Protein AF-A0A535XKX4-F1 (afdb_monomer)

Secondary structure (DSSP, 8-state):
-----B--------GGG--S---STT--PPP-PPPP-------------------PPPPEE-SSSTTHHHHHHHHHHHTT------B-HHHHHHHTPPPP-TT-EEEEE-TTS-EEEEEE--------GGG--HHHHHHT-SS-SSHHHHHHHHHHHHHHHHHHHHTT-

Radius of gyration: 20.63 Å; Cα contacts (8 Å, |Δi|>4): 231; chains: 1; bounding box: 54×45×57 Å

Structure (mmCIF, N/CA/C/O backbone):
data_AF-A0A535XKX4-F1
#
_entry.id   AF-A0A535XKX4-F1
#
loop_
_atom_site.group_PDB
_atom_site.id
_atom_site.type_symbol
_atom_site.label_atom_id
_atom_site.label_alt_id
_atom_site.label_comp_id
_atom_site.label_asym_id
_atom_site.label_entity_id
_atom_site.label_seq_id
_atom_site.pdbx_PDB_ins_code
_atom_site.Cartn_x
_atom_site.Cartn_y
_atom_site.Cartn_z
_atom_site.occupancy
_atom_site.B_iso_or_equiv
_atom_site.auth_seq_id
_atom_site.auth_comp_id
_atom_site.auth_asym_id
_atom_site.auth_atom_id
_atom_site.pdbx_PDB_model_num
ATOM 1 N N . MET A 1 1 ? 23.369 6.487 -2.175 1.00 38.66 1 MET A N 1
ATOM 2 C CA . MET A 1 1 ? 23.012 6.340 -0.748 1.00 38.66 1 MET A CA 1
ATOM 3 C C . MET A 1 1 ? 21.661 5.648 -0.694 1.00 38.66 1 MET A C 1
ATOM 5 O O . MET A 1 1 ? 20.653 6.290 -0.936 1.00 38.66 1 MET A O 1
ATOM 9 N N . THR A 1 2 ? 21.644 4.331 -0.507 1.00 46.56 2 THR A N 1
ATOM 10 C CA . THR A 1 2 ? 20.415 3.527 -0.438 1.00 46.56 2 THR A CA 1
ATOM 11 C C . THR A 1 2 ? 19.863 3.603 0.981 1.00 46.56 2 THR A C 1
ATOM 13 O O . THR A 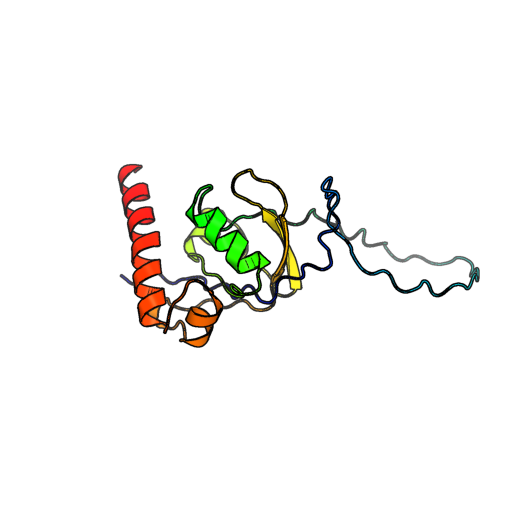1 2 ? 20.344 2.891 1.864 1.00 46.56 2 THR A O 1
ATOM 16 N N . SER A 1 3 ? 18.915 4.506 1.229 1.00 45.53 3 SER A N 1
ATOM 17 C CA . SER A 1 3 ? 18.159 4.494 2.485 1.00 45.53 3 SER A CA 1
ATOM 18 C C . SER A 1 3 ? 17.397 3.164 2.606 1.00 45.53 3 SER A C 1
ATOM 20 O O . SER A 1 3 ? 16.860 2.693 1.600 1.00 45.53 3 SER A O 1
ATOM 22 N N . PRO A 1 4 ? 17.372 2.520 3.786 1.00 45.25 4 PRO A N 1
ATOM 23 C CA . PRO A 1 4 ? 16.557 1.325 3.996 1.00 45.25 4 PRO A CA 1
ATOM 24 C C . PRO A 1 4 ? 15.061 1.668 3.896 1.00 45.25 4 PRO A C 1
ATOM 26 O O . PRO A 1 4 ? 14.659 2.785 4.225 1.00 45.25 4 PRO A O 1
ATOM 29 N N . LEU A 1 5 ? 14.248 0.706 3.449 1.00 48.94 5 LEU A N 1
ATOM 30 C CA . LEU A 1 5 ? 12.787 0.812 3.427 1.00 48.94 5 LEU A CA 1
ATOM 31 C C . LEU A 1 5 ? 12.165 -0.013 4.552 1.00 48.94 5 LEU A C 1
ATOM 33 O O . LEU A 1 5 ? 12.762 -0.978 5.028 1.00 48.94 5 LEU A O 1
ATOM 37 N N . ALA A 1 6 ? 10.932 0.329 4.918 1.00 46.91 6 ALA A N 1
ATOM 38 C CA . ALA A 1 6 ? 10.040 -0.567 5.639 1.00 46.91 6 ALA A CA 1
ATOM 39 C C . ALA A 1 6 ? 9.014 -1.113 4.638 1.00 46.91 6 ALA A C 1
ATOM 41 O O . ALA A 1 6 ? 7.982 -0.505 4.364 1.00 46.91 6 ALA A O 1
ATOM 42 N N . THR A 1 7 ? 9.293 -2.270 4.052 1.00 47.31 7 THR A N 1
ATOM 43 C CA . THR A 1 7 ? 8.327 -2.919 3.162 1.00 47.31 7 THR A CA 1
ATOM 44 C C . THR A 1 7 ? 7.235 -3.614 3.979 1.00 47.31 7 THR A C 1
ATOM 46 O O . THR A 1 7 ? 7.375 -4.763 4.389 1.00 47.31 7 THR A O 1
ATOM 49 N N . VAL A 1 8 ? 6.116 -2.936 4.213 1.00 50.12 8 VAL A N 1
ATOM 50 C CA . VAL A 1 8 ? 4.998 -3.498 4.984 1.00 50.12 8 VAL A CA 1
ATOM 51 C C . VAL A 1 8 ? 4.110 -4.377 4.097 1.00 50.12 8 VAL A C 1
ATOM 53 O O . VAL A 1 8 ? 3.266 -3.889 3.354 1.00 50.12 8 VAL A O 1
ATOM 56 N N . ALA A 1 9 ? 4.227 -5.699 4.200 1.00 48.75 9 ALA A N 1
ATOM 57 C CA . ALA A 1 9 ? 3.298 -6.610 3.534 1.00 48.75 9 ALA A CA 1
ATOM 58 C C . ALA A 1 9 ? 1.903 -6.593 4.184 1.00 48.75 9 ALA A C 1
ATOM 60 O O . ALA A 1 9 ? 1.554 -7.431 5.007 1.00 48.75 9 ALA A O 1
ATOM 61 N N . ILE A 1 10 ? 1.056 -5.654 3.779 1.00 48.69 10 ILE A N 1
ATOM 62 C CA . ILE A 1 10 ? -0.342 -5.627 4.213 1.00 48.69 10 ILE A CA 1
ATOM 63 C C . ILE A 1 10 ? -1.104 -6.773 3.554 1.00 48.69 10 ILE A C 1
ATOM 65 O O . ILE A 1 10 ? -1.681 -6.600 2.488 1.00 48.69 10 ILE A O 1
ATOM 69 N N . GLY A 1 11 ? -1.099 -7.947 4.178 1.00 38.06 11 GLY A N 1
ATOM 70 C CA . GLY A 1 11 ? -1.885 -9.068 3.683 1.00 38.06 11 GLY A CA 1
ATOM 71 C C . GLY A 1 11 ? -3.400 -8.829 3.747 1.00 38.06 11 GLY A C 1
ATOM 72 O O . GLY A 1 11 ? -3.888 -7.966 4.461 1.00 38.06 11 GLY A O 1
ATOM 73 N N . SER A 1 12 ? -4.114 -9.616 2.939 1.00 41.00 12 SER A N 1
ATOM 74 C CA . SER A 1 12 ? -5.571 -9.812 2.852 1.00 41.00 12 SER A CA 1
ATOM 75 C C . SER A 1 12 ? -6.474 -8.801 3.578 1.00 41.00 12 SER A C 1
ATOM 77 O O . SER A 1 12 ? -6.688 -8.864 4.788 1.00 41.00 12 SER A O 1
ATOM 79 N N . MET A 1 13 ? -7.144 -7.956 2.797 1.00 46.53 13 MET A N 1
ATOM 80 C CA . MET A 1 13 ? -8.201 -7.070 3.283 1.00 46.53 13 MET A CA 1
ATOM 81 C C . MET A 1 13 ? -9.469 -7.868 3.592 1.00 46.53 13 MET A C 1
ATOM 83 O O . MET A 1 13 ? -10.088 -8.451 2.700 1.00 46.53 13 MET A O 1
ATOM 87 N N . ASP A 1 14 ? -9.872 -7.890 4.862 1.00 44.53 14 ASP A N 1
ATOM 88 C CA . ASP A 1 14 ? -11.162 -8.440 5.263 1.00 44.53 14 ASP A CA 1
ATOM 89 C C . ASP A 1 14 ? -12.287 -7.418 5.021 1.00 44.53 14 ASP A C 1
ATOM 91 O O . ASP A 1 14 ? -12.563 -6.538 5.838 1.00 44.53 14 ASP A O 1
ATOM 95 N N . LEU A 1 15 ? -12.999 -7.570 3.902 1.00 48.28 15 LEU A N 1
ATOM 96 C CA . LEU A 1 15 ? -14.180 -6.761 3.577 1.00 48.28 15 LEU A CA 1
ATOM 97 C C . LEU A 1 15 ? -15.430 -7.156 4.396 1.00 48.28 15 LEU A C 1
ATOM 99 O O . LEU A 1 15 ? -16.454 -6.471 4.323 1.00 48.28 15 LEU A O 1
ATOM 103 N N . SER A 1 16 ? -15.383 -8.234 5.194 1.00 37.19 16 SER A N 1
ATOM 104 C CA . SER A 1 16 ? -16.540 -8.783 5.934 1.00 37.19 16 SER A CA 1
ATOM 105 C C . SER A 1 16 ? -17.091 -7.837 7.003 1.00 37.19 16 SER A C 1
ATOM 107 O O . SER A 1 16 ? -18.253 -7.956 7.403 1.00 37.19 16 SER A O 1
ATOM 109 N N . HIS A 1 17 ? -16.273 -6.885 7.454 1.00 37.44 17 HIS A N 1
ATOM 110 C CA . HIS A 1 17 ? -16.624 -5.895 8.470 1.00 37.44 17 HIS A CA 1
ATOM 111 C C . HIS A 1 17 ? -17.015 -4.527 7.889 1.00 37.44 17 HIS A C 1
ATOM 113 O O . HIS A 1 17 ? -17.264 -3.594 8.654 1.00 37.44 17 HIS A O 1
ATOM 119 N N . ALA A 1 18 ? -17.187 -4.408 6.563 1.00 36.00 18 ALA A N 1
ATOM 120 C CA . ALA A 1 18 ? -17.791 -3.247 5.901 1.00 36.00 18 ALA A CA 1
ATOM 121 C C . ALA A 1 18 ? -19.309 -3.137 6.192 1.00 36.00 18 ALA A C 1
ATOM 123 O O . ALA A 1 18 ? -20.150 -3.021 5.303 1.00 36.00 18 ALA A O 1
ATOM 124 N N . ARG A 1 19 ? -19.698 -3.184 7.469 1.00 34.91 19 ARG A N 1
ATOM 125 C CA . ARG A 1 19 ? -21.016 -2.773 7.954 1.00 34.91 19 ARG A CA 1
ATOM 126 C C . ARG A 1 19 ? -20.940 -1.313 8.373 1.00 34.91 19 ARG A C 1
ATOM 128 O O . ARG A 1 19 ? -21.057 -1.002 9.548 1.00 34.91 19 ARG A O 1
ATOM 135 N N . TRP A 1 20 ? -20.792 -0.416 7.406 1.00 38.97 20 TRP A N 1
ATOM 136 C CA . TRP A 1 20 ? -20.911 1.017 7.667 1.00 38.97 20 TRP A CA 1
ATOM 137 C C . TRP A 1 20 ? -21.870 1.627 6.649 1.00 38.97 20 TRP A C 1
ATOM 139 O O . TRP A 1 20 ? -21.532 1.907 5.507 1.00 38.97 20 TRP A O 1
ATOM 149 N N . ASN A 1 21 ? -23.131 1.684 7.087 1.00 33.38 21 ASN A N 1
ATOM 150 C CA . ASN A 1 21 ? -24.260 2.448 6.558 1.00 33.38 21 ASN A CA 1
ATOM 151 C C . ASN A 1 21 ? -24.227 2.770 5.048 1.00 33.38 21 ASN A C 1
ATOM 153 O O . ASN A 1 21 ? -24.107 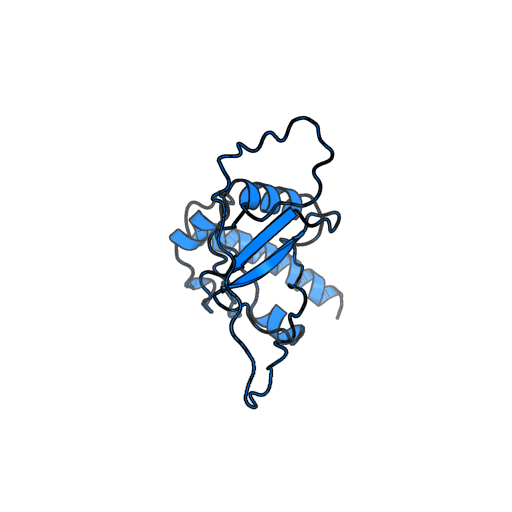3.923 4.637 1.00 33.38 21 ASN A O 1
ATOM 157 N N . CYS A 1 22 ? -24.381 1.746 4.206 1.00 32.31 22 CYS A N 1
ATOM 158 C CA . CYS A 1 22 ? -24.621 1.957 2.784 1.00 32.31 22 CYS A CA 1
ATOM 159 C C . CYS A 1 22 ? -26.072 2.434 2.594 1.00 32.31 22 CYS A C 1
ATOM 161 O O . CYS A 1 22 ? -27.006 1.637 2.611 1.00 32.31 22 CYS A O 1
ATOM 163 N N . SER A 1 23 ? -26.277 3.734 2.388 1.00 35.28 23 SER A N 1
ATOM 164 C CA . SER A 1 23 ? -27.577 4.330 2.036 1.00 35.28 23 SER A CA 1
ATOM 165 C C . SER A 1 23 ? -27.954 4.139 0.553 1.00 35.28 23 SER A C 1
ATOM 167 O O . SER A 1 23 ? -28.864 4.796 0.048 1.00 35.28 23 SER A O 1
ATOM 169 N N . ARG A 1 24 ? -27.281 3.228 -0.169 1.00 32.25 24 ARG A N 1
ATOM 170 C CA . ARG A 1 24 ? -27.568 2.916 -1.579 1.00 32.25 24 ARG A CA 1
ATOM 171 C C . ARG A 1 24 ? -28.423 1.642 -1.719 1.00 32.25 24 ARG A C 1
ATOM 173 O O . ARG A 1 24 ? -28.056 0.603 -1.174 1.00 32.25 24 ARG A O 1
ATOM 180 N N . PRO A 1 25 ? -29.518 1.673 -2.508 1.00 30.61 25 PRO A N 1
ATOM 181 C CA . PRO A 1 25 ? -30.537 0.614 -2.559 1.00 30.61 25 PRO A CA 1
ATOM 182 C C . PRO A 1 25 ? -30.112 -0.705 -3.239 1.00 30.61 25 PRO A C 1
ATOM 184 O O . PRO A 1 25 ? -30.938 -1.601 -3.390 1.00 30.61 25 PRO A O 1
ATOM 187 N N . THR A 1 26 ? -28.853 -0.862 -3.657 1.00 32.53 26 THR A N 1
ATOM 188 C CA . THR A 1 26 ? -28.391 -2.027 -4.438 1.00 32.53 26 THR A CA 1
ATOM 189 C C . THR A 1 26 ? -27.510 -3.008 -3.664 1.00 32.53 26 THR A C 1
ATOM 191 O O . THR A 1 26 ? -27.122 -4.034 -4.219 1.00 32.53 26 THR A O 1
ATOM 194 N N . CYS A 1 27 ? -27.202 -2.751 -2.390 1.00 32.81 27 CYS A N 1
ATOM 195 C CA . CYS A 1 27 ? -26.348 -3.644 -1.607 1.00 32.81 27 CYS A CA 1
ATOM 196 C C . CYS A 1 27 ? -27.162 -4.833 -1.062 1.00 32.81 27 CYS A C 1
ATOM 198 O O . CYS A 1 27 ? -27.769 -4.764 0.006 1.00 32.81 27 CYS A O 1
ATOM 200 N N . ARG A 1 28 ? -27.229 -5.932 -1.823 1.00 27.41 28 ARG A N 1
ATOM 201 C CA . ARG A 1 28 ? -27.885 -7.180 -1.403 1.00 27.41 28 ARG A CA 1
ATOM 202 C C . ARG A 1 28 ? -26.836 -8.128 -0.816 1.00 27.41 28 ARG A C 1
ATOM 204 O O . ARG A 1 28 ? -26.157 -8.829 -1.556 1.00 27.41 28 ARG A O 1
ATOM 211 N N . VAL A 1 29 ? -26.718 -8.170 0.511 1.00 34.31 29 VAL A N 1
ATOM 212 C CA . VAL A 1 29 ? -25.933 -9.204 1.210 1.00 34.31 29 VAL A CA 1
ATOM 213 C C . VAL A 1 29 ? -26.859 -10.373 1.541 1.00 34.31 29 VAL A C 1
ATOM 215 O O . VAL A 1 29 ? -27.888 -10.202 2.195 1.00 34.31 29 VAL A O 1
ATOM 218 N N . ALA A 1 30 ? -26.513 -11.564 1.053 1.00 28.31 30 ALA A N 1
ATOM 219 C CA . ALA A 1 30 ? -27.241 -12.795 1.327 1.00 28.31 30 ALA A CA 1
ATOM 220 C C . ALA A 1 30 ? -27.105 -13.179 2.812 1.00 28.31 30 ALA A C 1
ATOM 222 O O . ALA A 1 30 ? -26.007 -13.431 3.300 1.00 28.31 30 ALA A O 1
ATOM 223 N N . ALA A 1 31 ? -28.229 -13.240 3.527 1.00 28.36 31 ALA A N 1
ATOM 224 C CA . ALA A 1 31 ? -28.303 -13.728 4.901 1.00 28.36 31 ALA A CA 1
ATOM 225 C C . ALA A 1 31 ? -28.698 -15.213 4.926 1.00 28.36 31 ALA A C 1
ATOM 227 O O . ALA A 1 31 ? -29.662 -15.607 4.268 1.00 28.36 31 ALA A O 1
ATOM 228 N N . ARG A 1 32 ? -27.996 -16.032 5.719 1.00 27.75 32 ARG A N 1
ATOM 229 C CA . ARG A 1 32 ? -28.403 -17.393 6.131 1.00 27.75 32 ARG A CA 1
ATOM 230 C C . ARG A 1 32 ? -27.938 -17.652 7.582 1.00 27.75 32 ARG A C 1
ATOM 232 O O . ARG A 1 32 ? -27.078 -16.919 8.059 1.00 27.75 32 ARG A O 1
ATOM 239 N N . PRO A 1 33 ? -28.578 -18.578 8.323 1.00 26.70 33 PRO A N 1
ATOM 240 C CA . PRO A 1 33 ? -29.566 -18.275 9.352 1.00 26.70 33 PRO A CA 1
ATOM 241 C C . PRO A 1 33 ? -28.994 -18.332 10.777 1.00 26.70 33 PRO A C 1
ATOM 243 O O . PRO A 1 33 ? -27.971 -18.957 11.043 1.00 26.70 33 PRO A O 1
ATOM 246 N N . ALA A 1 34 ? -29.715 -17.696 11.700 1.00 28.86 34 ALA A N 1
ATOM 247 C CA . ALA A 1 34 ? -29.455 -17.724 13.132 1.00 28.86 34 ALA A CA 1
ATOM 248 C C . ALA A 1 34 ? -29.583 -19.143 13.712 1.00 28.86 34 ALA A C 1
ATOM 250 O O . ALA A 1 34 ? -30.562 -19.841 13.440 1.00 28.86 34 ALA A O 1
ATOM 251 N N . ILE A 1 35 ? -28.633 -19.531 14.564 1.00 30.41 35 ILE A N 1
ATOM 252 C CA . ILE A 1 35 ? -28.792 -20.660 15.485 1.00 30.41 35 ILE A CA 1
ATOM 253 C C . ILE A 1 35 ? -29.191 -20.087 16.844 1.00 30.41 35 ILE A C 1
ATOM 255 O O . ILE A 1 35 ? -28.540 -19.191 17.382 1.00 30.41 35 ILE A O 1
ATOM 259 N N . ALA A 1 36 ? -30.309 -20.590 17.354 1.00 27.09 36 ALA A N 1
ATOM 260 C CA . ALA A 1 36 ? -30.932 -20.204 18.604 1.00 27.09 36 ALA A CA 1
ATOM 261 C C . ALA A 1 36 ? -30.395 -21.018 19.796 1.00 27.09 36 ALA A C 1
ATOM 263 O O . ALA A 1 36 ? -30.249 -22.231 19.690 1.00 27.09 36 ALA A O 1
ATOM 264 N N . GLY A 1 37 ? -30.246 -20.336 20.939 1.00 26.53 37 GLY A N 1
ATOM 265 C CA . GLY A 1 37 ? -30.433 -20.873 22.295 1.00 26.53 37 GLY A CA 1
ATOM 266 C C . GLY A 1 37 ? -29.246 -21.588 22.955 1.00 26.53 37 GLY A C 1
ATOM 267 O O . GLY A 1 37 ? -28.791 -22.612 22.473 1.00 26.53 37 GLY A O 1
ATOM 268 N N . MET A 1 38 ? -28.827 -21.137 24.146 1.00 29.14 38 MET A N 1
ATOM 269 C CA . MET A 1 38 ? -29.349 -21.674 25.415 1.00 29.14 38 MET A CA 1
ATOM 270 C C . MET A 1 38 ? -28.836 -20.863 26.620 1.00 29.14 38 MET A C 1
ATOM 272 O O . MET A 1 38 ? -27.676 -20.471 26.700 1.00 29.14 38 MET A O 1
ATOM 276 N N . LEU A 1 39 ? -29.755 -20.609 27.547 1.00 33.38 39 LEU A N 1
ATOM 277 C CA . LEU A 1 39 ? -29.601 -19.914 28.821 1.00 33.38 39 LEU A CA 1
ATOM 278 C C . LEU A 1 39 ? -29.024 -20.874 29.876 1.00 33.38 39 LEU A C 1
ATOM 280 O O . LEU A 1 39 ? -29.611 -21.933 30.084 1.00 33.38 39 LEU A O 1
ATOM 284 N N . THR A 1 40 ? -27.969 -20.512 30.615 1.00 29.50 40 THR A N 1
ATOM 285 C CA . THR A 1 40 ? -27.729 -21.068 31.966 1.00 29.50 40 THR A CA 1
ATOM 286 C C . THR A 1 40 ? -26.936 -20.087 32.840 1.00 29.50 40 THR A C 1
ATOM 288 O O . THR A 1 40 ? -25.847 -19.650 32.478 1.00 29.50 40 THR A O 1
ATOM 291 N N . LEU A 1 41 ? -27.515 -19.745 33.998 1.00 36.44 41 LEU A N 1
ATOM 292 C CA . LEU A 1 41 ? -26.890 -19.023 35.112 1.00 36.44 41 LEU A CA 1
ATOM 293 C C . LEU A 1 41 ? -25.808 -19.883 35.779 1.00 36.44 41 LEU A C 1
ATOM 295 O O . LEU A 1 41 ? -26.105 -21.018 36.146 1.00 36.44 41 LEU A O 1
ATOM 299 N N . ILE A 1 42 ? -24.640 -19.307 36.090 1.00 41.72 42 ILE A N 1
ATOM 300 C CA . ILE A 1 42 ? -23.782 -19.780 37.190 1.00 41.72 42 ILE A CA 1
ATOM 301 C C . ILE A 1 42 ? -23.247 -18.586 38.000 1.00 41.72 42 ILE A C 1
ATOM 303 O O . ILE A 1 42 ? -22.835 -17.555 37.473 1.00 41.72 42 ILE A O 1
ATOM 307 N N . THR A 1 43 ? -23.334 -18.764 39.313 1.00 31.61 43 THR A N 1
ATOM 308 C CA . THR A 1 43 ? -23.128 -17.859 40.447 1.00 31.61 43 THR A CA 1
ATOM 309 C C . THR A 1 43 ? -21.668 -17.414 40.663 1.00 31.61 43 THR A C 1
ATOM 311 O O . THR A 1 43 ? -20.728 -18.146 40.373 1.00 31.61 43 THR A O 1
ATOM 314 N N . ARG A 1 44 ? -21.506 -16.213 41.250 1.00 41.75 44 ARG A N 1
ATOM 315 C CA . ARG A 1 44 ? -20.280 -15.583 41.802 1.00 41.75 44 ARG A CA 1
ATOM 316 C C . ARG A 1 44 ? -19.268 -16.554 42.441 1.00 41.75 44 ARG A C 1
ATOM 318 O O . ARG A 1 44 ? -19.653 -17.324 43.314 1.00 41.75 44 ARG A O 1
ATOM 325 N N . ALA A 1 45 ? -17.968 -16.308 42.233 1.00 34.84 45 ALA A N 1
ATOM 326 C CA . ALA A 1 45 ? -17.096 -15.619 43.205 1.00 34.84 45 ALA A CA 1
ATOM 327 C C . ALA A 1 45 ? -15.604 -15.633 42.797 1.00 34.84 45 ALA A C 1
ATOM 329 O O . ALA A 1 45 ? -15.136 -16.579 42.178 1.00 34.84 45 ALA A O 1
ATOM 330 N N . ARG A 1 46 ? -14.874 -14.650 43.355 1.00 40.66 46 ARG A N 1
ATOM 331 C CA . ARG A 1 46 ? -13.415 -14.560 43.606 1.00 40.66 46 ARG A CA 1
ATOM 332 C C . ARG A 1 46 ? -12.594 -13.733 42.605 1.00 40.66 46 ARG A C 1
ATOM 334 O O . ARG A 1 46 ? -12.376 -14.122 41.471 1.00 40.66 46 ARG A O 1
ATOM 341 N N . HIS A 1 47 ? -12.141 -12.589 43.127 1.00 46.38 47 HIS A N 1
ATOM 342 C CA . HIS A 1 47 ? -10.953 -11.803 42.784 1.00 46.38 47 HIS A CA 1
ATOM 343 C C . HIS A 1 47 ? -10.161 -12.267 41.553 1.00 46.38 47 HIS A C 1
ATOM 345 O O . HIS A 1 47 ? -9.268 -13.102 41.655 1.00 46.38 47 HIS A O 1
ATOM 351 N N . GLY A 1 48 ? -10.431 -11.631 40.421 1.00 35.78 48 GLY A N 1
ATOM 352 C CA . GLY A 1 48 ? -9.477 -11.479 39.333 1.00 35.78 48 GLY A CA 1
ATOM 353 C C . GLY A 1 48 ? -9.496 -10.009 38.959 1.00 35.78 48 GLY A C 1
ATOM 354 O O . GLY A 1 48 ? -10.579 -9.451 38.790 1.00 35.78 48 GLY A O 1
ATOM 355 N N . LEU A 1 49 ? -8.334 -9.358 38.904 1.00 36.47 49 LEU A N 1
ATOM 356 C CA . LEU A 1 49 ? -8.240 -8.050 38.271 1.00 36.47 49 LEU A CA 1
ATOM 357 C C . LEU A 1 49 ? -8.829 -8.193 36.866 1.00 36.47 49 LEU A C 1
ATOM 359 O O . LEU A 1 49 ? -8.257 -8.881 36.022 1.00 36.47 49 LEU A O 1
ATOM 363 N N . THR A 1 50 ? -9.976 -7.568 36.618 1.00 42.28 50 THR A N 1
ATOM 364 C CA . THR A 1 50 ? -10.442 -7.356 35.257 1.00 42.28 50 THR A CA 1
ATOM 365 C C . THR A 1 50 ? -9.429 -6.413 34.637 1.00 42.28 50 THR A C 1
ATOM 367 O O . THR A 1 50 ? -9.463 -5.207 34.893 1.00 42.28 50 THR A O 1
ATOM 370 N N . MET A 1 51 ? -8.495 -6.962 33.860 1.00 40.12 51 MET A N 1
ATOM 371 C CA . MET A 1 51 ? -7.800 -6.170 32.864 1.00 40.12 51 MET A CA 1
ATOM 372 C C . MET A 1 51 ? -8.897 -5.580 31.986 1.00 40.12 51 MET A C 1
ATOM 374 O O . MET A 1 51 ? -9.458 -6.265 31.133 1.00 40.12 51 MET A O 1
ATOM 378 N N . HIS A 1 52 ? -9.256 -4.323 32.240 1.00 43.97 52 HIS A N 1
ATOM 379 C CA . HIS A 1 52 ? -9.898 -3.504 31.233 1.00 43.97 52 HIS A CA 1
ATOM 380 C C . HIS A 1 52 ? -8.830 -3.353 30.159 1.00 43.97 52 HIS A C 1
ATOM 382 O O . HIS A 1 52 ? -7.983 -2.467 30.239 1.00 43.97 52 HIS A O 1
ATOM 388 N N . GLY A 1 53 ? -8.785 -4.314 29.232 1.00 41.22 53 GLY A N 1
ATOM 389 C CA . GLY A 1 53 ? -8.075 -4.136 27.983 1.00 41.22 53 GLY A CA 1
ATOM 390 C C . GLY A 1 53 ? -8.622 -2.844 27.411 1.00 41.22 53 GLY A C 1
ATOM 391 O O . GLY A 1 53 ? -9.808 -2.765 27.096 1.00 41.22 53 GLY A O 1
ATOM 392 N N . VAL A 1 54 ? -7.796 -1.803 27.416 1.00 48.81 54 VAL A N 1
ATOM 393 C CA . VAL A 1 54 ? -8.128 -0.543 26.774 1.00 48.81 54 VAL A CA 1
ATOM 394 C C . VAL A 1 54 ? -8.288 -0.907 25.305 1.00 48.81 54 VAL A C 1
ATOM 396 O O . VAL A 1 54 ? -7.305 -1.178 24.624 1.00 48.81 54 VAL A O 1
ATOM 399 N N . MET A 1 55 ? -9.532 -1.037 24.849 1.00 44.78 55 MET A N 1
ATOM 400 C CA . MET A 1 55 ? -9.835 -1.126 23.430 1.00 44.78 55 MET A CA 1
ATOM 401 C C . MET A 1 55 ? -9.524 0.260 22.867 1.00 44.78 55 MET A C 1
ATOM 403 O O . MET A 1 55 ? -10.370 1.148 22.924 1.00 44.78 55 MET A O 1
ATOM 407 N N . SER A 1 56 ? -8.277 0.484 22.447 1.00 63.53 56 SER A N 1
ATOM 408 C CA . SER A 1 56 ? -7.921 1.672 21.677 1.00 63.53 56 SER A CA 1
ATOM 409 C C . SER A 1 56 ? -8.682 1.631 20.356 1.00 63.53 56 SER A C 1
ATOM 411 O O . SER A 1 56 ? -8.851 0.553 19.776 1.00 63.53 56 SER A O 1
ATOM 413 N N . GLU A 1 57 ? -9.174 2.783 19.902 1.00 73.62 57 GLU A N 1
ATOM 414 C CA . GLU A 1 57 ? -9.765 2.874 18.568 1.00 73.62 57 GLU A CA 1
ATOM 415 C C . GLU A 1 57 ? -8.726 2.441 17.519 1.00 73.62 57 GLU A C 1
ATOM 417 O O . GLU A 1 57 ? -7.537 2.707 17.707 1.00 73.62 57 GLU A O 1
ATOM 422 N N . PRO A 1 58 ? -9.143 1.719 16.464 1.00 83.06 58 PRO A N 1
ATOM 423 C CA . PRO A 1 58 ? -8.236 1.314 15.398 1.00 83.06 58 PRO A CA 1
ATOM 424 C C . PRO A 1 58 ? -7.697 2.547 14.669 1.00 83.06 58 PRO A C 1
ATOM 426 O O . PRO A 1 58 ? -8.445 3.497 14.411 1.00 83.06 58 PRO A O 1
ATOM 429 N N . ASP A 1 59 ? -6.417 2.507 14.305 1.00 89.75 59 ASP A N 1
ATOM 430 C CA . ASP A 1 59 ? -5.777 3.605 13.590 1.00 89.75 59 ASP A CA 1
ATOM 431 C C . ASP A 1 59 ? -6.420 3.786 12.208 1.00 89.75 59 ASP A C 1
ATOM 433 O O . ASP A 1 59 ? -6.932 2.840 11.602 1.00 89.75 59 ASP A O 1
ATOM 437 N N . ARG A 1 60 ? -6.426 5.023 11.704 1.00 93.12 60 ARG A N 1
ATOM 438 C CA . ARG A 1 60 ? -6.988 5.371 10.391 1.00 93.12 60 ARG A CA 1
ATOM 439 C C . ARG A 1 60 ? -5.866 5.800 9.461 1.00 93.12 60 ARG A C 1
ATOM 441 O O . ARG A 1 60 ? -5.088 6.678 9.818 1.00 93.12 60 ARG A O 1
ATOM 448 N N . TRP A 1 61 ? -5.815 5.233 8.262 1.00 92.50 61 TRP A N 1
ATOM 449 C CA . TRP A 1 61 ? -4.808 5.588 7.262 1.00 92.50 61 TRP A CA 1
ATOM 450 C C . TRP A 1 61 ? -5.347 5.425 5.837 1.00 92.50 61 TRP A C 1
ATOM 452 O O . TRP A 1 61 ? -6.355 4.758 5.601 1.00 92.50 61 TRP A O 1
ATOM 462 N N . GLY A 1 62 ? -4.698 6.079 4.876 1.00 93.94 62 GLY A N 1
ATOM 463 C CA . GLY A 1 62 ? -5.037 6.005 3.455 1.00 93.94 62 GLY A CA 1
ATOM 464 C C . GLY A 1 62 ? -3.789 5.784 2.608 1.00 93.94 62 GLY A C 1
ATOM 465 O O . GLY A 1 62 ? -2.687 6.131 3.025 1.00 93.94 62 GLY A O 1
ATOM 466 N N . PHE A 1 63 ? -3.955 5.215 1.414 1.00 93.69 63 PHE A N 1
ATOM 467 C CA . PHE A 1 63 ? -2.850 5.083 0.462 1.00 93.69 63 PHE A CA 1
ATOM 468 C C . PHE A 1 63 ? -2.441 6.445 -0.091 1.00 93.69 63 PHE A C 1
ATOM 470 O O . PHE A 1 63 ? -3.315 7.193 -0.525 1.00 93.69 63 PHE A O 1
ATOM 477 N N . ALA A 1 64 ? -1.137 6.728 -0.147 1.00 91.75 64 ALA A N 1
ATOM 478 C CA . ALA A 1 64 ? -0.591 7.987 -0.667 1.00 91.75 64 ALA A CA 1
ATOM 479 C C . ALA A 1 64 ? -1.284 9.242 -0.081 1.00 91.75 64 ALA A C 1
ATOM 481 O O . ALA A 1 64 ? -2.031 9.170 0.894 1.00 91.75 64 ALA A O 1
ATOM 482 N N . GLU A 1 65 ? -1.061 10.410 -0.677 1.00 91.69 65 GLU A N 1
ATOM 483 C CA . GLU A 1 65 ? -1.822 11.625 -0.360 1.00 91.69 65 GLU A CA 1
ATOM 484 C C . GLU A 1 65 ? -3.236 11.601 -0.975 1.00 91.69 65 GLU A C 1
ATOM 486 O O . GLU A 1 65 ? -3.449 10.929 -1.993 1.00 91.69 65 GLU A O 1
ATOM 491 N N . PRO A 1 66 ? -4.221 12.330 -0.407 1.00 96.12 66 PRO A N 1
ATOM 492 C CA . PRO A 1 66 ? -5.557 12.433 -0.989 1.00 96.12 66 PRO A CA 1
ATOM 493 C C . PRO A 1 66 ? -5.512 12.890 -2.454 1.00 96.12 66 PRO A C 1
ATOM 495 O O . PRO A 1 66 ? -4.907 13.911 -2.780 1.00 96.12 66 PRO A O 1
ATOM 498 N N . GLY A 1 67 ? -6.189 12.161 -3.345 1.00 96.31 67 GLY A N 1
ATOM 499 C CA . GLY A 1 67 ? -6.224 12.484 -4.769 1.00 96.31 67 GLY A CA 1
ATOM 500 C C . GLY A 1 67 ? -6.359 11.262 -5.683 1.00 96.31 67 GLY A C 1
ATOM 501 O O . GLY A 1 67 ? -6.638 10.156 -5.217 1.00 96.31 67 GLY A O 1
ATOM 502 N N . PRO A 1 68 ? -6.136 11.438 -7.001 1.00 96.62 68 PRO A N 1
ATOM 503 C CA . PRO A 1 68 ? -6.348 10.380 -7.990 1.00 96.62 68 PRO A CA 1
ATOM 504 C C . PRO A 1 68 ? -5.539 9.104 -7.733 1.00 96.62 68 PRO A C 1
ATOM 506 O O . PRO A 1 68 ? -6.022 8.008 -8.014 1.00 96.62 68 PRO A O 1
ATOM 509 N N . LEU A 1 69 ? -4.320 9.235 -7.191 1.00 94.56 69 LEU A N 1
ATOM 510 C CA . LEU A 1 69 ? -3.492 8.081 -6.850 1.00 94.56 69 LEU A CA 1
ATOM 511 C C . LEU A 1 69 ? -4.122 7.278 -5.708 1.00 94.56 69 LEU A C 1
ATOM 513 O O . LEU A 1 69 ? -4.365 6.089 -5.887 1.00 94.56 69 LEU A O 1
ATOM 517 N N . ARG A 1 70 ? -4.476 7.921 -4.587 1.00 96.94 70 ARG A N 1
ATOM 518 C CA . ARG A 1 70 ? -5.191 7.260 -3.486 1.00 96.94 70 ARG A CA 1
ATOM 519 C C . ARG A 1 70 ? -6.467 6.585 -3.971 1.00 96.94 70 ARG A C 1
ATOM 521 O O . ARG A 1 70 ? -6.693 5.427 -3.646 1.00 96.94 70 ARG A O 1
ATOM 528 N N . ASP A 1 71 ? -7.272 7.267 -4.782 1.00 97.38 71 ASP A N 1
ATOM 529 C CA . ASP A 1 71 ? -8.526 6.707 -5.296 1.00 97.38 71 ASP A CA 1
ATOM 530 C C . ASP A 1 71 ? -8.287 5.432 -6.122 1.00 97.38 71 ASP A C 1
ATOM 532 O O . ASP A 1 71 ? -9.002 4.440 -5.953 1.00 97.38 71 ASP A O 1
ATOM 536 N N . LYS A 1 72 ? -7.248 5.423 -6.970 1.00 97.12 72 LYS A N 1
ATOM 537 C CA . LYS A 1 72 ? -6.825 4.234 -7.723 1.00 97.12 72 LYS A CA 1
ATOM 538 C C . LYS A 1 72 ? -6.381 3.107 -6.785 1.00 97.12 72 LYS A C 1
ATOM 540 O O . LYS A 1 72 ? -6.850 1.980 -6.935 1.00 97.12 72 LYS A O 1
ATOM 545 N N . LEU A 1 73 ? -5.495 3.394 -5.831 1.00 95.44 73 LEU A N 1
ATOM 546 C CA . LEU A 1 73 ? -4.931 2.392 -4.918 1.00 95.44 73 LEU A CA 1
ATOM 547 C C . LEU A 1 73 ? -6.000 1.791 -4.004 1.00 95.44 73 LEU A C 1
ATOM 549 O O . LEU A 1 73 ? -6.085 0.573 -3.872 1.00 95.44 73 LEU A O 1
ATOM 553 N N . THR A 1 74 ? -6.882 2.628 -3.460 1.00 95.81 74 THR A N 1
ATOM 554 C CA . THR A 1 74 ? -8.042 2.198 -2.678 1.00 95.81 74 THR A CA 1
ATOM 555 C C . THR A 1 74 ? -8.985 1.329 -3.511 1.00 95.81 74 THR A C 1
ATOM 557 O O . THR A 1 74 ? -9.490 0.329 -3.011 1.00 95.81 74 THR A O 1
ATOM 560 N N . ALA A 1 75 ? -9.209 1.637 -4.792 1.00 95.56 75 ALA A N 1
ATOM 561 C CA . ALA A 1 75 ? -10.026 0.782 -5.652 1.00 95.56 75 ALA A CA 1
ATOM 562 C C . ALA A 1 75 ? -9.383 -0.597 -5.901 1.00 95.56 75 ALA A C 1
ATOM 564 O O . ALA A 1 75 ? -10.081 -1.607 -5.833 1.00 95.56 75 ALA A O 1
ATOM 565 N N . LEU A 1 76 ? -8.067 -0.656 -6.145 1.00 94.62 76 LEU A N 1
ATOM 566 C CA . LEU A 1 76 ? -7.326 -1.917 -6.315 1.00 94.62 76 LEU A CA 1
ATOM 567 C C . LEU A 1 76 ? -7.357 -2.775 -5.047 1.00 94.62 76 LEU A C 1
ATOM 569 O O . LEU A 1 76 ? -7.554 -3.989 -5.115 1.00 94.62 76 LEU A O 1
ATOM 573 N N . ALA A 1 77 ? -7.203 -2.124 -3.899 1.00 92.19 77 ALA A N 1
ATOM 574 C CA . ALA A 1 77 ? -7.319 -2.699 -2.569 1.00 92.19 77 ALA A CA 1
ATOM 575 C C . ALA A 1 77 ? -8.710 -3.318 -2.341 1.00 92.19 77 ALA A C 1
ATOM 577 O O . ALA A 1 77 ? -8.838 -4.514 -2.082 1.00 92.19 77 ALA A O 1
ATOM 578 N N . LEU A 1 78 ? -9.777 -2.539 -2.547 1.00 91.56 78 LEU A N 1
ATOM 579 C CA . LEU A 1 78 ? -11.161 -3.010 -2.402 1.00 91.56 78 LEU A CA 1
ATOM 580 C C . LEU A 1 78 ? -11.539 -4.108 -3.411 1.00 91.56 78 LEU A C 1
ATOM 582 O O . LEU A 1 78 ? -12.425 -4.913 -3.135 1.00 91.56 78 LEU A O 1
ATOM 586 N N . ALA A 1 79 ? -10.877 -4.156 -4.569 1.00 90.62 79 ALA A N 1
ATOM 587 C CA . ALA A 1 79 ? -11.026 -5.231 -5.548 1.00 90.62 79 ALA A CA 1
ATOM 588 C C . ALA A 1 79 ? -10.229 -6.502 -5.189 1.00 90.62 79 ALA A C 1
ATOM 590 O O . ALA A 1 79 ? -10.320 -7.494 -5.912 1.00 90.62 79 ALA A O 1
ATOM 591 N N . GLY A 1 80 ? -9.429 -6.480 -4.118 1.00 87.88 80 GLY A N 1
ATOM 592 C CA . GLY A 1 80 ? -8.532 -7.572 -3.731 1.00 87.88 80 GLY A CA 1
ATOM 593 C C . GLY A 1 80 ? -7.349 -7.768 -4.682 1.00 87.88 80 GLY A C 1
ATOM 594 O O . GLY A 1 80 ? -6.695 -8.802 -4.628 1.00 87.88 80 GLY A O 1
ATOM 595 N N . THR A 1 81 ? -7.095 -6.807 -5.576 1.00 92.75 81 THR A N 1
ATOM 596 C CA . THR A 1 81 ? -5.962 -6.841 -6.514 1.00 92.75 81 THR A CA 1
ATOM 597 C C . THR A 1 81 ? -4.674 -6.366 -5.843 1.00 92.75 81 THR A C 1
ATOM 599 O O . THR A 1 81 ? -3.622 -6.930 -6.106 1.00 92.75 81 THR A O 1
ATOM 602 N N . LYS A 1 82 ? -4.759 -5.355 -4.966 1.00 93.62 82 LYS A N 1
ATOM 603 C CA . LYS A 1 82 ? -3.644 -4.892 -4.125 1.00 93.62 82 LYS A CA 1
ATOM 604 C C . LYS A 1 82 ? -3.722 -5.562 -2.754 1.00 93.62 82 LYS A C 1
ATOM 606 O O . LYS A 1 82 ? -4.648 -5.295 -1.990 1.00 93.62 82 LYS A O 1
ATOM 611 N N . THR A 1 83 ? -2.744 -6.406 -2.447 1.00 91.25 83 THR A N 1
ATOM 612 C CA . THR A 1 83 ? -2.616 -7.175 -1.196 1.00 91.25 83 THR A CA 1
ATOM 613 C C . THR A 1 83 ? -1.236 -7.039 -0.551 1.00 91.25 83 THR A C 1
ATOM 615 O O . THR A 1 83 ? -0.865 -7.851 0.293 1.00 91.25 83 THR A O 1
ATOM 618 N N . THR A 1 84 ? -0.451 -6.046 -0.962 1.00 91.69 84 THR A N 1
ATOM 619 C CA . THR A 1 84 ? 0.763 -5.577 -0.284 1.00 91.69 84 THR A CA 1
ATOM 620 C C . THR A 1 84 ? 0.864 -4.050 -0.417 1.00 91.69 84 THR A C 1
ATOM 622 O O . THR A 1 84 ? 0.165 -3.434 -1.225 1.00 91.69 84 THR A O 1
ATOM 625 N N . THR A 1 85 ? 1.709 -3.413 0.399 1.00 92.75 85 THR A N 1
ATOM 626 C CA . THR A 1 85 ? 2.076 -1.994 0.251 1.00 92.75 85 THR A CA 1
ATOM 627 C C . THR A 1 85 ? 3.538 -1.791 0.663 1.00 92.75 85 THR A C 1
ATOM 629 O O . THR A 1 85 ? 4.174 -2.701 1.191 1.00 92.75 85 THR A O 1
ATOM 632 N N . ALA A 1 86 ? 4.092 -0.597 0.475 1.00 90.56 86 ALA A N 1
ATOM 633 C CA . ALA A 1 86 ? 5.378 -0.234 1.063 1.00 90.56 86 ALA A CA 1
ATOM 634 C C . ALA A 1 86 ? 5.368 1.194 1.624 1.00 90.56 86 ALA A C 1
ATOM 636 O O . ALA A 1 86 ? 4.612 2.052 1.172 1.00 90.56 86 ALA A O 1
ATOM 637 N N . SER A 1 87 ? 6.238 1.444 2.604 1.00 88.81 87 SER A N 1
ATOM 638 C CA . SER A 1 87 ? 6.466 2.766 3.195 1.00 88.81 87 SER A CA 1
ATOM 639 C C . SER A 1 87 ? 7.958 2.946 3.507 1.00 88.81 87 SER A C 1
ATOM 641 O O . SER A 1 87 ? 8.730 1.981 3.546 1.00 88.81 87 SER A O 1
ATOM 643 N N . LEU A 1 88 ? 8.420 4.178 3.720 1.00 86.81 88 LEU A N 1
ATOM 644 C CA . LEU A 1 88 ? 9.798 4.380 4.166 1.00 86.81 88 LEU A CA 1
ATOM 645 C C . LEU A 1 88 ? 9.879 4.081 5.664 1.00 86.81 88 LEU A C 1
ATOM 647 O O . LEU A 1 88 ? 9.063 4.559 6.443 1.00 86.81 88 LEU A O 1
ATOM 651 N N . LEU A 1 89 ? 10.909 3.345 6.098 1.00 84.88 89 LEU A N 1
ATOM 652 C CA . LEU A 1 89 ? 11.144 3.133 7.535 1.00 84.88 89 LEU A CA 1
ATOM 653 C C . LEU A 1 89 ? 11.342 4.470 8.261 1.00 84.88 89 LEU A C 1
ATOM 655 O O . LEU A 1 89 ? 10.903 4.640 9.393 1.00 84.88 89 LEU A O 1
ATOM 659 N N . ARG A 1 90 ? 11.976 5.425 7.573 1.00 81.81 90 ARG A N 1
ATOM 660 C CA . ARG A 1 90 ? 12.230 6.765 8.095 1.00 81.81 90 ARG A CA 1
ATOM 661 C C . ARG A 1 90 ? 10.958 7.556 8.385 1.00 81.81 90 ARG A C 1
ATOM 663 O O . ARG A 1 90 ? 11.027 8.421 9.247 1.00 81.81 90 ARG A O 1
ATOM 670 N N . ASP A 1 91 ? 9.842 7.270 7.713 1.00 81.75 91 ASP A N 1
ATOM 671 C CA . ASP A 1 91 ? 8.575 7.963 7.979 1.00 81.75 91 ASP A CA 1
ATOM 672 C C . ASP A 1 91 ? 8.088 7.597 9.390 1.00 81.75 91 ASP A C 1
ATOM 674 O O . ASP A 1 91 ? 7.840 8.478 10.208 1.00 81.75 91 ASP A O 1
ATOM 678 N N . PHE A 1 92 ? 8.126 6.305 9.742 1.00 83.50 92 PHE A N 1
ATOM 679 C CA . PHE A 1 92 ? 7.814 5.840 11.099 1.00 83.50 92 PHE A CA 1
ATOM 680 C C . PHE A 1 92 ? 8.769 6.416 12.155 1.00 83.50 92 PHE A C 1
ATOM 682 O O . PHE A 1 92 ? 8.342 6.853 13.223 1.00 83.50 92 PHE A O 1
ATOM 689 N N . GLU A 1 93 ? 10.073 6.451 11.860 1.00 83.31 93 GLU A N 1
ATOM 690 C CA . GLU A 1 93 ? 11.078 7.028 12.765 1.00 83.31 93 GLU A CA 1
ATOM 691 C C . GLU A 1 93 ? 10.858 8.532 12.991 1.00 83.31 93 GLU A C 1
ATOM 693 O O . GLU A 1 93 ? 10.991 9.009 14.118 1.00 83.31 93 GLU A O 1
ATOM 698 N N . ALA A 1 94 ? 10.529 9.276 11.931 1.00 80.50 94 ALA A N 1
ATOM 699 C CA . ALA A 1 94 ? 10.304 10.717 11.980 1.00 80.50 94 ALA A CA 1
ATOM 700 C C . ALA A 1 94 ? 9.014 11.074 12.730 1.00 80.50 94 ALA A C 1
ATOM 702 O O . ALA A 1 94 ? 8.989 12.048 13.482 1.00 80.50 94 ALA A O 1
ATOM 703 N N . GLU A 1 95 ? 7.965 10.272 12.558 1.00 82.44 95 GLU A N 1
ATOM 704 C CA . GLU A 1 95 ? 6.683 10.442 13.246 1.00 82.44 95 GLU A CA 1
ATOM 705 C C . GLU A 1 95 ? 6.692 9.885 14.679 1.00 82.44 95 GLU A C 1
ATOM 707 O O . GLU A 1 95 ? 5.775 10.151 15.458 1.00 82.44 95 GLU A O 1
ATOM 712 N N . GLY A 1 96 ? 7.719 9.113 15.051 1.00 85.38 96 GLY A N 1
ATOM 713 C CA . GLY A 1 96 ? 7.772 8.404 16.330 1.00 85.38 96 GLY A CA 1
ATOM 714 C C . GLY A 1 96 ? 6.703 7.313 16.451 1.00 85.38 96 GLY A C 1
ATOM 715 O O . GLY A 1 96 ? 6.302 6.962 17.564 1.00 85.38 96 GLY A O 1
ATOM 716 N N . THR A 1 97 ? 6.218 6.798 15.319 1.00 83.19 97 THR A N 1
ATOM 717 C CA . THR A 1 97 ? 5.185 5.764 15.247 1.00 83.19 97 THR A CA 1
ATOM 718 C C . THR A 1 97 ? 5.816 4.374 15.197 1.00 83.19 97 THR A C 1
ATOM 720 O O . THR A 1 97 ? 6.950 4.173 14.759 1.00 83.19 97 THR A O 1
ATOM 723 N N . ASN A 1 98 ? 5.090 3.378 15.705 1.00 87.12 98 ASN A N 1
ATOM 724 C CA . ASN A 1 98 ? 5.536 1.991 15.620 1.00 87.12 98 ASN A CA 1
ATOM 725 C C . ASN A 1 98 ? 5.186 1.416 14.248 1.00 87.12 98 ASN A C 1
ATOM 727 O O . ASN A 1 98 ? 4.148 1.752 13.679 1.00 87.12 98 ASN A O 1
ATOM 731 N N . LEU A 1 99 ? 5.999 0.471 13.771 1.00 86.94 99 LEU A N 1
ATOM 732 C CA . LEU A 1 99 ? 5.605 -0.364 12.640 1.00 86.94 99 LEU A CA 1
ATOM 733 C C . LEU A 1 99 ? 4.302 -1.118 12.971 1.00 86.94 99 LEU A C 1
ATOM 735 O O . LEU A 1 99 ? 4.095 -1.491 14.138 1.00 86.94 99 LEU A O 1
ATOM 739 N N . PRO A 1 100 ? 3.458 -1.402 11.962 1.00 86.31 100 PRO A N 1
ATOM 740 C CA . PRO A 1 100 ? 2.286 -2.248 12.142 1.00 86.31 100 PRO A CA 1
ATOM 741 C C . PRO A 1 100 ? 2.663 -3.599 12.752 1.00 86.31 100 PRO A C 1
ATOM 743 O O . PRO A 1 100 ? 3.773 -4.105 12.560 1.00 86.31 100 PRO A O 1
ATOM 746 N N . ARG A 1 101 ? 1.739 -4.209 13.495 1.00 86.31 101 ARG A N 1
ATOM 747 C CA . ARG A 1 101 ? 1.922 -5.565 14.035 1.00 86.31 101 ARG A CA 1
ATOM 748 C C . ARG A 1 101 ? 1.087 -6.570 13.260 1.00 86.31 101 ARG A C 1
ATOM 750 O O . ARG A 1 101 ? -0.039 -6.279 12.882 1.00 86.31 101 ARG A O 1
ATOM 757 N N . VAL A 1 102 ? 1.591 -7.789 13.100 1.00 86.00 102 VAL A N 1
ATOM 758 C CA . VAL A 1 102 ? 0.774 -8.893 12.575 1.00 86.00 102 VAL A CA 1
ATOM 759 C C . VAL A 1 102 ? -0.473 -9.078 13.453 1.00 86.00 102 VAL A C 1
ATOM 761 O O . VAL A 1 102 ? -0.380 -9.085 14.683 1.00 86.00 102 VAL A O 1
ATOM 764 N N . GLY A 1 103 ? -1.639 -9.186 12.818 1.00 85.44 103 GLY A N 1
ATOM 765 C CA . GLY A 1 103 ? -2.960 -9.214 13.450 1.00 85.44 103 GLY A CA 1
ATOM 766 C C . GLY A 1 103 ? -3.523 -7.836 13.827 1.00 85.44 103 GLY A C 1
ATOM 767 O O . GLY A 1 103 ? -4.641 -7.761 14.338 1.00 85.44 103 GLY A O 1
ATOM 768 N N . GLN A 1 104 ? -2.783 -6.744 13.602 1.00 86.62 104 GLN A N 1
ATOM 769 C CA . GLN A 1 104 ? -3.299 -5.383 13.769 1.00 86.62 104 GLN A CA 1
ATOM 770 C C . GLN A 1 104 ? -4.403 -5.116 12.749 1.00 86.62 104 GLN A C 1
ATOM 772 O O . GLN A 1 104 ? -4.263 -5.480 11.582 1.00 86.62 104 GLN A O 1
ATOM 777 N N . ARG A 1 105 ? -5.486 -4.476 13.202 1.00 89.94 105 ARG A N 1
ATOM 778 C CA . ARG A 1 105 ? -6.626 -4.093 12.371 1.00 89.94 105 ARG A CA 1
ATOM 779 C C . ARG A 1 105 ? -6.826 -2.592 12.399 1.00 89.94 105 ARG A C 1
ATOM 781 O O . ARG A 1 105 ? -7.158 -2.048 13.449 1.00 89.94 105 ARG A O 1
ATOM 788 N N . ASP A 1 106 ? -6.722 -1.989 11.226 1.00 90.06 106 ASP A N 1
ATOM 789 C CA . ASP A 1 106 ? -6.818 -0.548 11.024 1.00 90.06 106 ASP A CA 1
ATOM 790 C C . ASP A 1 106 ? -7.955 -0.211 10.052 1.00 90.06 106 ASP A C 1
ATOM 792 O O . ASP A 1 106 ? -8.479 -1.076 9.343 1.00 90.06 106 ASP A O 1
ATOM 796 N N . ILE A 1 107 ? -8.362 1.053 10.019 1.00 94.00 107 ILE A N 1
ATOM 797 C CA . ILE A 1 107 ? -9.388 1.571 9.117 1.00 94.00 107 ILE A CA 1
ATOM 798 C C . ILE A 1 107 ? -8.714 2.209 7.900 1.00 94.00 107 ILE A C 1
ATOM 800 O O . ILE A 1 107 ? -8.018 3.216 8.021 1.00 94.00 107 ILE A O 1
ATOM 804 N N . LEU A 1 108 ? -9.014 1.683 6.712 1.00 93.62 108 LEU A N 1
ATOM 805 C CA . LEU A 1 108 ? -8.657 2.318 5.446 1.00 93.62 108 LEU A CA 1
ATOM 806 C C . LEU A 1 108 ? -9.639 3.452 5.133 1.00 93.62 108 LEU A C 1
ATOM 808 O O . LEU A 1 108 ? -10.858 3.249 5.202 1.00 93.62 108 LEU A O 1
ATOM 812 N N . VAL A 1 109 ? -9.121 4.617 4.738 1.00 96.19 109 VAL A N 1
ATOM 813 C CA . VAL A 1 109 ? -9.917 5.779 4.308 1.00 96.19 109 VAL A CA 1
ATOM 814 C C . VAL A 1 109 ? -9.709 6.141 2.832 1.00 96.19 109 VAL A C 1
ATOM 816 O O . VAL A 1 109 ? -8.652 5.888 2.253 1.00 96.19 109 VAL A O 1
ATOM 819 N N . ASP A 1 110 ? -10.720 6.753 2.210 1.00 95.62 110 ASP A N 1
ATOM 820 C CA . ASP A 1 110 ? -10.620 7.324 0.860 1.00 95.62 110 ASP A CA 1
ATOM 821 C C . ASP A 1 110 ? -9.990 8.739 0.851 1.00 95.62 110 ASP A C 1
ATOM 823 O O . ASP A 1 110 ? -9.500 9.253 1.862 1.00 95.62 110 ASP A O 1
ATOM 827 N N . SER A 1 111 ? -9.976 9.401 -0.310 1.00 97.31 111 SER A N 1
ATOM 828 C CA . SER A 1 111 ? -9.474 10.781 -0.446 1.00 97.31 111 SER A CA 1
ATOM 829 C C . SER A 1 111 ? -10.361 11.846 0.209 1.00 97.31 111 SER A C 1
ATOM 831 O O . SER A 1 111 ? -9.962 13.004 0.292 1.00 97.31 111 SER A O 1
ATOM 833 N N . ARG A 1 112 ? -11.560 11.484 0.676 1.00 96.56 112 ARG A N 1
ATOM 834 C CA . ARG A 1 112 ? -12.464 12.346 1.455 1.00 96.56 112 ARG A CA 1
ATOM 835 C C . ARG A 1 112 ? -12.427 12.008 2.946 1.00 96.56 112 ARG A C 1
ATOM 837 O O . ARG A 1 112 ? -13.343 12.387 3.680 1.00 96.56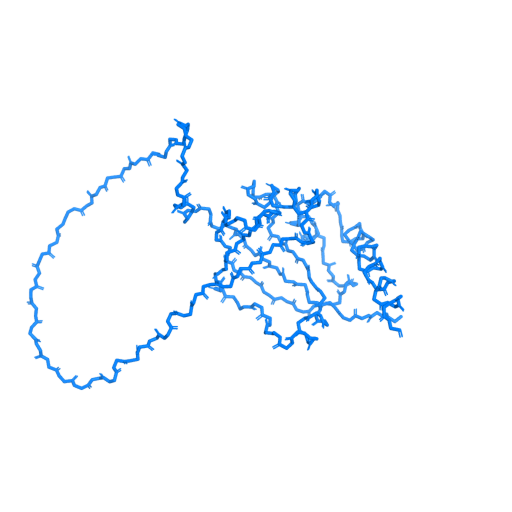 112 ARG A O 1
ATOM 844 N N . ASP A 1 113 ? -11.407 11.263 3.368 1.00 95.44 113 ASP A N 1
ATOM 845 C CA . ASP A 1 113 ? -11.246 10.754 4.727 1.00 95.44 113 ASP A CA 1
ATOM 846 C C . ASP A 1 113 ? -12.443 9.906 5.202 1.00 95.44 113 ASP A C 1
ATOM 848 O O . ASP A 1 113 ? -12.740 9.825 6.392 1.00 95.44 113 ASP A O 1
ATOM 852 N N . GLN A 1 114 ? -13.177 9.271 4.282 1.00 95.75 114 GLN A N 1
ATOM 853 C CA . GLN A 1 114 ? -14.286 8.387 4.635 1.00 95.75 114 GLN A CA 1
ATOM 854 C C . GLN A 1 114 ? -13.771 6.961 4.855 1.00 95.75 114 GLN A C 1
ATOM 856 O O . GLN A 1 114 ? -13.057 6.451 3.991 1.00 95.75 114 GLN A O 1
ATOM 861 N N . PRO A 1 115 ? -14.129 6.287 5.965 1.00 94.81 115 PRO A N 1
ATOM 862 C CA . PRO A 1 115 ? -13.826 4.871 6.162 1.00 94.81 115 PRO A CA 1
ATOM 863 C C . PRO A 1 115 ? -14.411 4.010 5.036 1.00 94.81 115 PRO A C 1
ATOM 865 O O . PRO A 1 115 ? -15.607 4.097 4.754 1.00 94.81 115 PRO A O 1
ATOM 868 N N . VAL A 1 116 ? -13.593 3.152 4.426 1.00 93.75 116 VAL A N 1
ATOM 869 C CA . VAL A 1 116 ? -14.016 2.273 3.318 1.00 93.75 116 VAL A CA 1
ATOM 870 C C . VAL A 1 116 ? -13.792 0.787 3.585 1.00 93.75 116 VAL A C 1
ATOM 872 O O . VAL A 1 116 ? -14.520 -0.034 3.028 1.00 93.75 116 VAL A O 1
ATOM 875 N N . ALA A 1 117 ? -12.838 0.424 4.444 1.00 89.12 117 ALA A N 1
ATOM 876 C CA . ALA A 1 117 ? -12.579 -0.964 4.821 1.00 89.12 117 ALA A CA 1
ATOM 877 C C . ALA A 1 117 ? -11.860 -1.064 6.172 1.00 89.12 117 ALA A C 1
ATOM 879 O O . ALA A 1 117 ? -11.265 -0.096 6.644 1.00 89.12 117 ALA A O 1
ATOM 880 N N . THR A 1 118 ? -11.889 -2.257 6.764 1.00 90.19 118 THR A N 1
ATOM 881 C CA . THR A 1 118 ? -10.936 -2.657 7.803 1.00 90.19 118 THR A CA 1
ATOM 882 C C . THR A 1 118 ? -9.849 -3.497 7.148 1.00 90.19 118 THR A C 1
ATOM 884 O O . THR A 1 118 ? -10.145 -4.370 6.334 1.00 90.19 118 THR A O 1
ATOM 887 N N . VAL A 1 119 ? -8.598 -3.230 7.495 1.00 86.81 119 VAL A N 1
ATOM 888 C CA . VAL A 1 119 ? -7.432 -3.913 6.938 1.00 86.81 119 VAL A CA 1
ATOM 889 C C . VAL A 1 119 ? -6.705 -4.622 8.067 1.00 86.81 119 VAL A C 1
ATOM 891 O O . VAL A 1 119 ? -6.434 -4.005 9.092 1.00 86.81 119 VAL A O 1
ATOM 894 N N . GLU A 1 120 ? -6.412 -5.911 7.893 1.00 88.12 120 GLU A N 1
ATOM 895 C CA . GLU A 1 120 ? -5.632 -6.692 8.852 1.00 88.12 120 GLU A CA 1
ATOM 896 C C . GLU A 1 120 ? -4.205 -6.869 8.334 1.00 88.12 120 GLU A C 1
ATOM 898 O O . GLU A 1 120 ? -3.997 -7.320 7.216 1.00 88.12 120 GLU A O 1
ATOM 903 N N . THR A 1 121 ? -3.203 -6.544 9.142 1.00 86.44 121 THR A N 1
ATOM 904 C CA . THR A 1 121 ? -1.806 -6.778 8.765 1.00 86.44 121 THR A CA 1
ATOM 905 C C . THR A 1 121 ? -1.466 -8.255 8.950 1.00 86.44 121 THR A C 1
ATOM 907 O O . THR A 1 121 ? -1.477 -8.746 10.077 1.00 86.44 121 THR A O 1
ATOM 910 N N . LEU A 1 122 ? -1.137 -8.973 7.873 1.00 85.81 122 LEU A N 1
ATOM 911 C CA . LEU A 1 122 ? -0.779 -10.399 7.962 1.00 85.81 122 LEU A CA 1
ATOM 912 C C . LEU A 1 122 ? 0.725 -10.671 8.058 1.00 85.81 122 LEU A C 1
ATOM 914 O O . LEU A 1 122 ? 1.112 -11.695 8.614 1.00 85.81 122 LEU A O 1
ATOM 918 N N . ASP A 1 123 ? 1.564 -9.783 7.528 1.00 85.38 123 ASP A N 1
ATOM 919 C CA . ASP A 1 123 ? 3.019 -9.922 7.557 1.00 85.38 123 ASP A CA 1
ATOM 920 C C . ASP A 1 123 ? 3.689 -8.544 7.622 1.00 85.38 123 ASP A C 1
ATOM 922 O O . ASP A 1 123 ? 3.153 -7.546 7.149 1.00 85.38 123 ASP A O 1
ATOM 926 N N . VAL A 1 124 ? 4.869 -8.459 8.229 1.00 85.50 124 VAL A N 1
ATOM 927 C CA . VAL A 1 124 ? 5.652 -7.217 8.257 1.00 85.50 124 VAL A CA 1
ATOM 928 C C . VAL A 1 124 ? 7.118 -7.570 8.138 1.00 85.50 124 VAL A C 1
ATOM 930 O O . VAL A 1 124 ? 7.653 -8.320 8.955 1.00 85.50 124 VAL A O 1
ATOM 933 N N . ARG A 1 125 ? 7.796 -6.970 7.158 1.00 84.56 125 ARG A N 1
ATOM 934 C CA . ARG A 1 125 ? 9.238 -7.120 6.985 1.00 84.56 125 ARG A CA 1
ATOM 935 C C . ARG A 1 125 ? 9.912 -5.774 6.773 1.00 84.56 125 ARG A C 1
ATOM 937 O O . ARG A 1 125 ? 9.369 -4.854 6.179 1.00 84.56 125 ARG A O 1
ATOM 944 N N . VAL A 1 126 ? 11.142 -5.661 7.243 1.00 86.75 126 VAL A N 1
ATOM 945 C CA . VAL A 1 126 ? 11.991 -4.504 6.959 1.00 86.75 126 VAL A CA 1
ATOM 946 C C . VAL A 1 126 ? 13.096 -4.998 6.044 1.00 86.75 126 VAL A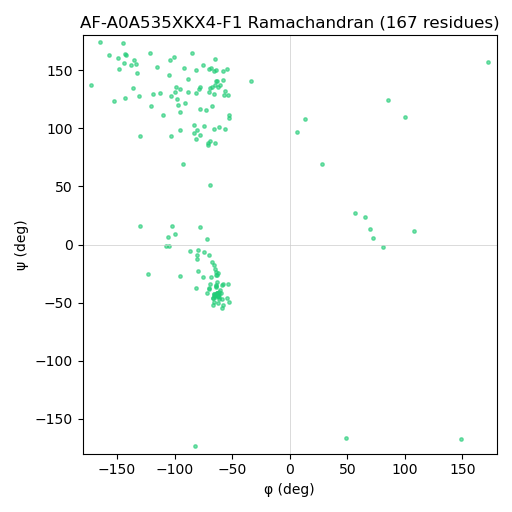 C 1
ATOM 948 O O . VAL A 1 126 ? 13.926 -5.809 6.451 1.00 86.75 126 VAL A O 1
ATOM 951 N N . VAL A 1 127 ? 13.074 -4.557 4.789 1.00 87.12 127 VAL A N 1
ATOM 952 C CA . VAL A 1 127 ? 14.033 -4.967 3.757 1.00 87.12 127 VAL A CA 1
ATOM 953 C C . VAL A 1 127 ? 14.510 -3.747 2.983 1.00 87.12 127 VAL A C 1
ATOM 955 O O . VAL A 1 127 ? 13.862 -2.702 2.954 1.00 87.12 127 VAL A O 1
ATOM 958 N N . ARG A 1 128 ? 15.667 -3.851 2.333 1.00 84.25 128 ARG A N 1
ATOM 959 C CA . ARG A 1 128 ? 16.102 -2.795 1.414 1.00 84.25 128 ARG A CA 1
ATOM 960 C C . ARG A 1 128 ? 15.200 -2.814 0.181 1.00 84.25 128 ARG A C 1
ATOM 962 O O . ARG A 1 128 ? 14.790 -3.884 -0.253 1.00 84.25 128 ARG A O 1
ATOM 969 N N . LEU A 1 129 ? 15.008 -1.662 -0.468 1.00 83.75 129 LEU A N 1
ATOM 970 C CA . LEU A 1 129 ? 14.316 -1.596 -1.767 1.00 83.75 129 LEU A CA 1
ATOM 971 C C . LEU A 1 129 ? 14.928 -2.537 -2.817 1.00 83.75 129 LEU A C 1
ATOM 973 O O . LEU A 1 129 ? 14.244 -3.091 -3.676 1.00 83.75 129 LEU A O 1
ATOM 977 N N . ALA A 1 130 ? 16.246 -2.717 -2.743 1.00 87.38 130 ALA A N 1
ATOM 978 C CA . ALA A 1 130 ? 16.994 -3.626 -3.601 1.00 87.38 130 ALA A CA 1
ATOM 979 C C . ALA A 1 130 ? 16.618 -5.108 -3.404 1.00 87.38 130 ALA A C 1
ATOM 981 O O . ALA A 1 130 ? 16.796 -5.891 -4.330 1.00 87.38 130 ALA A O 1
ATOM 982 N N . ASP A 1 131 ? 16.084 -5.469 -2.234 1.00 88.50 131 ASP A N 1
ATOM 983 C CA . ASP A 1 131 ? 15.803 -6.851 -1.826 1.00 88.50 131 ASP A CA 1
ATOM 984 C C . ASP A 1 131 ? 14.302 -7.194 -1.856 1.00 88.50 131 ASP A C 1
ATOM 986 O O . ASP A 1 131 ? 13.907 -8.265 -1.402 1.00 88.50 131 ASP A O 1
ATOM 990 N N . VAL A 1 132 ? 13.450 -6.293 -2.357 1.00 87.12 132 VAL A N 1
ATOM 991 C CA . VAL A 1 132 ? 12.041 -6.610 -2.630 1.00 87.12 132 VAL A CA 1
ATOM 992 C C . VAL A 1 132 ? 11.981 -7.642 -3.756 1.00 87.12 132 VAL A C 1
ATOM 994 O O . VAL A 1 132 ? 12.623 -7.461 -4.790 1.00 87.12 132 VAL A O 1
ATOM 997 N N . ASP A 1 133 ? 11.232 -8.720 -3.537 1.00 90.56 133 ASP A N 1
ATOM 998 C CA . ASP A 1 133 ? 11.021 -9.788 -4.513 1.00 90.56 133 ASP A CA 1
ATOM 999 C C . ASP A 1 133 ? 9.875 -9.482 -5.494 1.00 90.56 133 ASP A C 1
ATOM 1001 O O . ASP A 1 133 ? 9.056 -8.581 -5.286 1.00 90.56 133 ASP A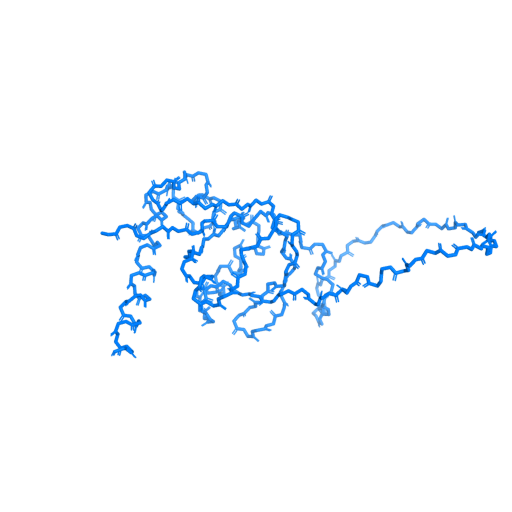 O 1
ATOM 1005 N N . ASP A 1 134 ? 9.830 -10.244 -6.589 1.00 95.12 134 ASP A N 1
ATOM 1006 C CA . ASP A 1 134 ? 8.823 -10.082 -7.640 1.00 95.12 134 ASP A CA 1
ATOM 1007 C C . ASP A 1 134 ? 7.403 -10.352 -7.134 1.00 95.12 134 ASP A C 1
ATOM 1009 O O . ASP A 1 134 ? 6.462 -9.713 -7.597 1.00 95.12 134 ASP A O 1
ATOM 1013 N N . GLN A 1 135 ? 7.235 -11.262 -6.169 1.00 92.44 135 GLN A N 1
ATOM 1014 C CA . GLN A 1 135 ? 5.913 -11.610 -5.654 1.00 92.44 135 GLN A CA 1
ATOM 1015 C C . GLN A 1 135 ? 5.280 -10.414 -4.945 1.00 92.44 135 GLN A C 1
ATOM 1017 O O . GLN A 1 135 ? 4.135 -10.078 -5.221 1.00 92.44 135 GLN A O 1
ATOM 1022 N N . HIS A 1 136 ? 6.036 -9.709 -4.104 1.00 89.12 136 HIS A N 1
ATOM 1023 C CA . HIS A 1 136 ? 5.550 -8.493 -3.461 1.00 89.12 136 HIS A CA 1
ATOM 1024 C C . HIS A 1 136 ? 5.181 -7.397 -4.460 1.00 89.12 136 HIS A C 1
ATOM 1026 O O . HIS A 1 136 ? 4.178 -6.716 -4.255 1.00 89.12 136 HIS A O 1
ATOM 1032 N N . ALA A 1 137 ? 5.990 -7.223 -5.507 1.00 92.31 137 ALA A N 1
ATOM 1033 C CA . ALA A 1 137 ? 5.729 -6.250 -6.562 1.00 92.31 137 ALA A CA 1
ATOM 1034 C C . ALA A 1 137 ? 4.432 -6.571 -7.323 1.00 92.31 137 ALA A C 1
ATOM 1036 O O . ALA A 1 137 ? 3.638 -5.676 -7.601 1.00 92.31 137 ALA A O 1
ATOM 1037 N N . ILE A 1 138 ? 4.196 -7.849 -7.624 1.00 94.44 138 ILE A N 1
ATOM 1038 C CA . ILE A 1 138 ? 2.966 -8.314 -8.277 1.00 94.44 138 ILE A CA 1
ATOM 1039 C C . ILE A 1 138 ? 1.763 -8.129 -7.344 1.00 94.44 138 ILE A C 1
ATOM 1041 O O . ILE A 1 138 ? 0.739 -7.584 -7.760 1.00 94.44 138 ILE A O 1
ATOM 1045 N N . ASP A 1 139 ? 1.900 -8.526 -6.078 1.00 91.56 139 ASP A N 1
ATOM 1046 C CA . ASP A 1 139 ? 0.842 -8.441 -5.066 1.00 91.56 139 ASP A CA 1
ATOM 1047 C C . ASP A 1 139 ? 0.491 -6.997 -4.693 1.00 91.56 139 ASP A C 1
ATOM 1049 O O . ASP A 1 139 ? -0.570 -6.736 -4.126 1.00 91.56 139 ASP A O 1
ATOM 1053 N N . GLU A 1 140 ? 1.334 -6.025 -5.047 1.00 92.12 140 GLU A N 1
ATOM 1054 C CA . GLU A 1 140 ? 0.978 -4.619 -4.899 1.00 92.12 140 GLU A CA 1
ATOM 1055 C C . GLU A 1 140 ? -0.175 -4.223 -5.823 1.00 92.12 140 GLU A C 1
ATOM 1057 O O . GLU A 1 140 ? -0.827 -3.205 -5.595 1.00 92.12 140 GLU A O 1
ATOM 1062 N N . GLY A 1 141 ? -0.447 -5.026 -6.855 1.00 93.19 141 GLY A N 1
ATOM 1063 C CA . GLY A 1 141 ? -1.639 -4.917 -7.688 1.00 93.19 141 GLY A CA 1
ATOM 1064 C C . GLY A 1 141 ? -1.655 -3.716 -8.630 1.00 93.19 141 GLY A C 1
ATOM 1065 O O . GLY A 1 141 ? -2.656 -3.478 -9.302 1.00 93.19 141 GLY A O 1
ATOM 1066 N N . GLU A 1 142 ? -0.571 -2.944 -8.702 1.00 94.06 142 GLU A N 1
ATOM 1067 C CA . GLU A 1 142 ? -0.510 -1.699 -9.480 1.00 94.06 142 GLU A CA 1
ATOM 1068 C C . GLU A 1 142 ? -0.129 -1.903 -10.949 1.00 94.06 142 GLU A C 1
ATOM 1070 O O . GLU A 1 142 ? -0.204 -0.956 -11.738 1.00 94.06 142 GLU A O 1
ATOM 1075 N N . GLY A 1 143 ? 0.211 -3.143 -11.317 1.00 95.44 143 GLY A N 1
ATOM 1076 C CA . GLY A 1 143 ? 0.561 -3.552 -12.677 1.00 95.44 143 GLY A CA 1
ATOM 1077 C C . GLY A 1 143 ? 2.042 -3.857 -12.900 1.00 95.44 143 GLY A C 1
ATOM 1078 O O . GLY A 1 143 ? 2.438 -3.988 -14.054 1.00 95.44 143 GLY A O 1
ATOM 1079 N N . TYR A 1 144 ? 2.851 -3.973 -11.842 1.00 95.94 144 TYR A N 1
ATOM 1080 C CA . TYR A 1 144 ? 4.263 -4.335 -11.965 1.00 95.94 144 TYR A CA 1
ATOM 1081 C C . TYR A 1 144 ? 4.427 -5.793 -12.396 1.00 95.94 144 TYR A C 1
ATOM 1083 O O . TYR A 1 144 ? 3.844 -6.701 -11.803 1.00 95.94 144 TYR A O 1
ATOM 1091 N N . ALA A 1 145 ? 5.265 -6.025 -13.401 1.00 95.31 145 ALA A N 1
ATOM 1092 C CA . ALA A 1 145 ? 5.626 -7.368 -13.834 1.00 95.31 145 ALA A CA 1
ATOM 1093 C C . ALA A 1 145 ? 6.698 -8.013 -12.937 1.00 95.31 145 ALA A C 1
ATOM 1095 O O . ALA A 1 145 ? 6.844 -9.234 -12.947 1.00 95.31 145 ALA A O 1
ATOM 1096 N N . ASN A 1 146 ? 7.490 -7.206 -12.221 1.00 96.62 146 ASN A N 1
ATOM 1097 C CA . ASN A 1 146 ? 8.613 -7.649 -11.388 1.00 96.62 146 ASN A CA 1
ATOM 1098 C C . ASN A 1 146 ? 9.083 -6.542 -10.418 1.00 96.62 146 ASN A C 1
ATOM 1100 O O . ASN A 1 146 ? 8.666 -5.382 -10.501 1.00 96.62 146 ASN A O 1
ATOM 1104 N N . ALA A 1 147 ? 10.016 -6.891 -9.531 1.00 93.94 147 ALA A N 1
ATOM 1105 C CA . ALA A 1 147 ? 10.599 -6.004 -8.531 1.00 93.94 147 ALA A CA 1
ATOM 1106 C C . ALA A 1 147 ? 11.371 -4.809 -9.111 1.00 93.94 147 ALA A C 1
ATOM 1108 O O . ALA A 1 147 ? 11.524 -3.792 -8.432 1.00 93.94 147 ALA A O 1
ATOM 1109 N N . ALA A 1 148 ? 11.885 -4.902 -10.343 1.00 95.19 148 ALA A N 1
ATOM 1110 C CA . ALA A 1 148 ? 12.599 -3.789 -10.963 1.00 95.19 148 ALA A CA 1
ATOM 1111 C C . ALA A 1 148 ? 11.639 -2.659 -11.364 1.00 95.19 148 ALA A C 1
ATOM 1113 O O . ALA A 1 148 ? 11.949 -1.494 -11.116 1.00 95.19 148 ALA A O 1
ATOM 1114 N N . GLU A 1 149 ? 10.468 -2.991 -11.915 1.00 96.31 149 GLU A N 1
ATOM 1115 C CA . GLU A 1 149 ? 9.425 -2.003 -12.232 1.00 96.31 149 GLU A CA 1
ATOM 1116 C C . GLU A 1 149 ? 8.850 -1.362 -10.966 1.00 96.31 149 GLU A C 1
ATOM 1118 O O . GLU A 1 149 ? 8.746 -0.136 -10.890 1.00 96.31 149 GLU A O 1
ATOM 1123 N N . PHE A 1 150 ? 8.565 -2.180 -9.946 1.00 94.00 150 PHE A N 1
ATOM 1124 C CA . PHE A 1 150 ? 8.164 -1.701 -8.622 1.00 94.00 150 PHE A CA 1
ATOM 1125 C C . PHE A 1 150 ? 9.172 -0.690 -8.072 1.00 94.00 150 PHE A C 1
ATOM 1127 O O . PHE A 1 150 ? 8.794 0.407 -7.661 1.00 94.00 150 PHE A O 1
ATOM 1134 N N . ARG A 1 151 ? 10.467 -1.030 -8.117 1.00 91.62 151 ARG A N 1
ATOM 1135 C CA . ARG A 1 151 ? 11.542 -0.169 -7.620 1.00 91.62 151 ARG A CA 1
ATOM 1136 C C . ARG A 1 151 ? 11.606 1.156 -8.356 1.00 91.62 151 ARG A C 1
ATOM 1138 O O . ARG A 1 151 ? 11.689 2.182 -7.694 1.00 91.62 151 ARG A O 1
ATOM 1145 N N . ALA A 1 152 ? 11.552 1.137 -9.685 1.00 91.44 152 ALA A N 1
ATOM 1146 C CA . ALA A 1 152 ? 11.606 2.358 -10.479 1.00 91.44 152 ALA A CA 1
ATOM 1147 C C . ALA A 1 152 ? 10.452 3.312 -10.125 1.00 91.44 152 ALA A C 1
ATOM 1149 O O . ALA A 1 152 ? 10.688 4.489 -9.863 1.00 91.44 152 ALA A O 1
ATOM 1150 N N . SER A 1 153 ? 9.227 2.785 -10.035 1.00 91.31 153 SER A N 1
ATOM 1151 C CA . SER A 1 153 ? 8.035 3.560 -9.665 1.00 91.31 153 SER A CA 1
ATOM 1152 C C . SER A 1 153 ? 8.132 4.146 -8.250 1.00 91.31 153 SER A C 1
ATOM 1154 O O . SER A 1 153 ? 7.867 5.326 -8.022 1.00 91.31 153 SER A O 1
ATOM 1156 N N . HIS A 1 154 ? 8.594 3.345 -7.290 1.00 89.75 154 HIS A N 1
ATOM 1157 C CA . HIS A 1 154 ? 8.745 3.775 -5.902 1.00 89.75 154 HIS A CA 1
ATOM 1158 C C . HIS A 1 154 ? 9.877 4.789 -5.703 1.00 89.75 154 HIS A C 1
ATOM 1160 O O . HIS A 1 154 ? 9.742 5.725 -4.916 1.00 89.75 154 HIS A O 1
ATOM 1166 N N . GLU A 1 155 ? 10.992 4.635 -6.419 1.00 87.75 155 GLU A N 1
ATOM 1167 C CA . GLU A 1 155 ? 12.076 5.619 -6.428 1.00 87.75 155 GLU A CA 1
ATOM 1168 C C . GLU A 1 155 ? 11.623 6.950 -7.032 1.00 87.75 155 GLU A C 1
ATOM 1170 O O . GLU A 1 155 ? 12.028 7.995 -6.530 1.00 87.75 155 GLU A O 1
ATOM 1175 N N . GLU A 1 156 ? 10.761 6.938 -8.052 1.00 88.19 156 GLU A N 1
ATOM 1176 C CA . GLU A 1 156 ? 10.150 8.155 -8.595 1.00 88.19 156 GLU A CA 1
ATOM 1177 C C . GLU A 1 156 ? 9.219 8.815 -7.567 1.00 88.19 156 GLU A C 1
ATOM 1179 O O . GLU A 1 156 ? 9.373 10.003 -7.265 1.00 88.19 156 GLU A O 1
ATOM 1184 N N . TYR A 1 157 ? 8.315 8.036 -6.964 1.00 84.69 157 TYR A N 1
ATOM 1185 C CA . TYR A 1 157 ? 7.372 8.519 -5.953 1.00 84.69 157 TYR A CA 1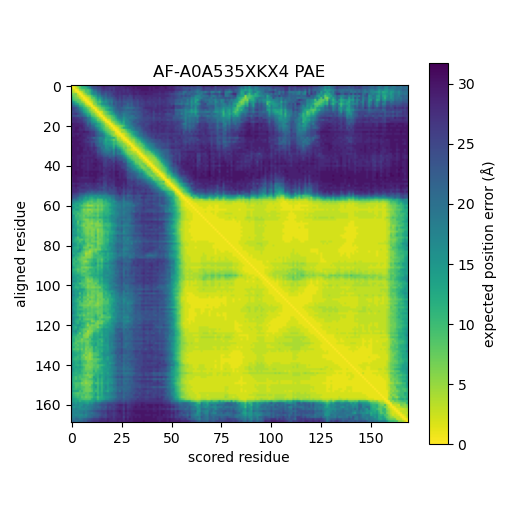
ATOM 1186 C C . TYR A 1 157 ? 8.089 9.141 -4.743 1.0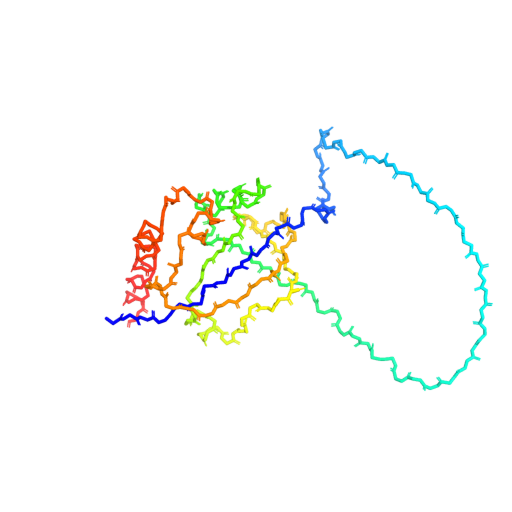0 84.69 157 TYR A C 1
ATOM 1188 O O . TYR A 1 157 ? 7.842 10.296 -4.383 1.00 84.69 157 TYR A O 1
ATOM 1196 N N . TRP A 1 158 ? 9.038 8.419 -4.139 1.00 82.94 158 TRP A N 1
ATOM 1197 C CA . TRP A 1 158 ? 9.799 8.926 -2.994 1.00 82.94 158 TRP A CA 1
ATOM 1198 C C . TRP A 1 158 ? 10.862 9.950 -3.389 1.00 82.94 158 TRP A C 1
ATOM 1200 O O . TRP A 1 158 ? 11.192 10.828 -2.595 1.00 82.94 158 TRP A O 1
ATOM 1210 N N . GLY A 1 159 ? 11.398 9.884 -4.606 1.00 75.50 159 GLY A N 1
ATOM 1211 C CA . GLY A 1 159 ? 12.321 10.883 -5.137 1.00 75.50 159 GLY A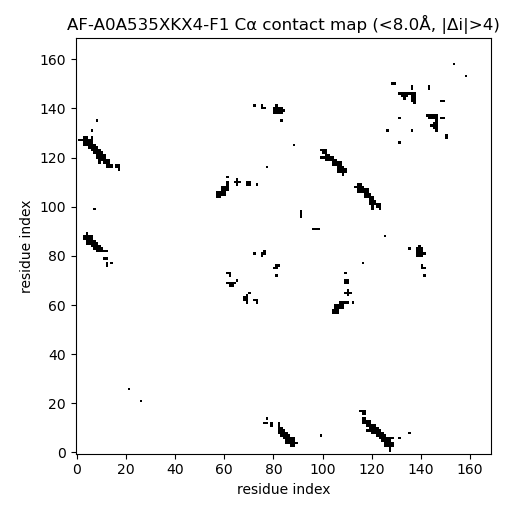 CA 1
ATOM 1212 C C . GLY A 1 159 ? 11.669 12.260 -5.232 1.00 75.50 159 GLY A C 1
ATOM 1213 O O . GLY A 1 159 ? 12.257 13.242 -4.776 1.00 75.50 159 GLY A O 1
ATOM 1214 N N . GLY A 1 160 ? 10.429 12.327 -5.730 1.00 63.66 160 GLY A N 1
ATOM 1215 C CA . GLY A 1 160 ? 9.632 13.558 -5.735 1.00 63.66 160 GLY A CA 1
ATOM 1216 C C . GLY A 1 160 ? 9.292 14.057 -4.325 1.00 63.66 160 GLY A C 1
ATOM 1217 O O . GLY A 1 160 ? 9.340 15.261 -4.062 1.00 63.66 160 GLY A O 1
ATOM 1218 N N . TYR A 1 161 ? 9.036 13.140 -3.389 1.00 54.34 161 TYR A N 1
ATOM 1219 C CA . TYR A 1 161 ? 8.814 13.468 -1.977 1.00 54.34 161 TYR A CA 1
ATOM 1220 C C . TYR A 1 161 ? 10.069 14.065 -1.311 1.00 54.34 161 TYR A C 1
ATOM 1222 O O . TYR A 1 161 ? 9.993 15.088 -0.630 1.00 54.34 161 TYR A O 1
ATOM 1230 N N . LEU A 1 162 ? 11.250 13.493 -1.571 1.00 54.00 162 LEU A N 1
ATOM 1231 C CA . LEU A 1 162 ? 12.527 13.990 -1.049 1.00 54.00 162 LEU A CA 1
ATOM 1232 C C . LEU A 1 162 ? 12.947 15.330 -1.666 1.00 54.00 162 LEU A C 1
ATOM 1234 O O . LEU A 1 162 ? 13.565 16.139 -0.977 1.00 54.00 162 LEU A O 1
ATOM 1238 N N . GLU A 1 163 ? 12.632 15.580 -2.937 1.00 54.62 163 GLU A N 1
ATOM 1239 C CA . GLU A 1 163 ? 12.830 16.899 -3.550 1.00 54.62 163 GLU A CA 1
ATOM 1240 C C . GLU A 1 163 ? 11.913 17.951 -2.911 1.00 54.62 163 GLU A C 1
ATOM 1242 O O . GLU A 1 163 ? 12.368 19.036 -2.554 1.00 54.62 163 GLU A O 1
ATOM 1247 N N . THR A 1 164 ? 10.651 17.599 -2.656 1.00 52.25 164 THR A N 1
ATOM 1248 C CA . THR A 1 164 ? 9.699 18.479 -1.962 1.00 52.25 164 THR A CA 1
ATOM 1249 C C . THR A 1 164 ? 10.162 18.816 -0.539 1.00 52.25 164 THR A C 1
ATOM 1251 O O . THR A 1 164 ? 10.158 19.984 -0.155 1.00 52.25 164 THR A O 1
ATOM 1254 N N . LEU A 1 165 ? 10.636 17.826 0.229 1.00 51.03 165 LEU A N 1
ATOM 1255 C CA . LEU A 1 165 ? 11.178 18.043 1.578 1.00 51.03 165 LEU A CA 1
ATOM 1256 C C . LEU A 1 165 ? 12.448 18.908 1.582 1.00 51.03 165 LEU A C 1
ATOM 1258 O O . LEU A 1 165 ? 12.643 19.704 2.496 1.00 51.03 165 LEU A O 1
ATOM 1262 N N . ARG A 1 166 ? 13.307 18.795 0.560 1.00 51.72 166 ARG A N 1
ATOM 1263 C CA . ARG A 1 166 ? 14.508 19.640 0.426 1.00 51.72 166 ARG A CA 1
ATOM 1264 C C . ARG A 1 166 ? 14.194 21.101 0.131 1.00 51.72 166 ARG A C 1
ATOM 1266 O O . ARG A 1 166 ? 14.992 21.952 0.490 1.00 51.72 166 ARG A O 1
ATOM 1273 N N . GLN A 1 167 ? 13.070 21.392 -0.517 1.00 48.78 167 GLN A N 1
ATOM 1274 C CA . GLN A 1 167 ? 12.643 22.764 -0.811 1.00 48.78 167 GLN A CA 1
ATOM 1275 C C . GLN A 1 167 ? 11.962 23.453 0.386 1.00 48.78 167 GLN A C 1
ATOM 1277 O O . GLN A 1 167 ? 11.688 24.651 0.326 1.00 48.78 167 GLN A O 1
ATOM 1282 N N . GLN A 1 168 ? 11.675 22.709 1.459 1.00 44.59 168 GLN A N 1
ATOM 1283 C CA . GLN A 1 168 ? 11.024 23.199 2.681 1.00 44.59 168 GLN A CA 1
ATOM 1284 C C . GLN A 1 168 ? 11.992 23.377 3.869 1.00 44.59 168 GLN A C 1
ATOM 1286 O O . GLN A 1 168 ? 11.561 23.818 4.936 1.00 44.59 168 GLN A O 1
ATOM 1291 N N . LEU A 1 169 ? 13.278 23.058 3.684 1.00 44.47 169 LEU A N 1
ATOM 1292 C CA . LEU A 1 169 ? 14.384 23.267 4.631 1.00 44.47 169 LEU A CA 1
ATOM 1293 C C . LEU A 1 169 ? 15.359 24.321 4.092 1.00 44.47 169 LEU A C 1
ATOM 1295 O O . LEU A 1 169 ? 15.997 24.995 4.932 1.00 44.47 169 LEU A O 1
#

Nearest PDB structures (foldseek):
  1t62-assembly1_B  TM=8.847E-01  e=3.327E-05  Enterococcus faecalis V583
  1t62-assembly1_A  TM=8.306E-01  e=2.588E-04  Enterococcus faecalis V583
  3s9x-assembly1_A  TM=8.632E-01  e=1.558E-03  Vibrio cholerae TMA 21

Sequence (169 aa):
MTSPLATVAIGSMDLSHARWNCSRPTCRVAARPAIAGMLTLITRARHGLTMHGVMSEPDRWGFAEPGPLRDKLTALALAGTKTTTASLLRDFEAEGTNLPRVGQRDILVDSRDQPVATVETLDVRVVRLADVDDQHAIDEGEGYANAAEFRASHEEYWGGYLETLRQQL

pLDDT: mean 70.76, std 25.24, range [26.53, 97.38]

Mean predicted aligned error: 13.64 Å

Foldseek 3Di:
DFAWWWFQQQADFDQVPPPDDDPDPPDDDDDDDDDDDDDDDDDDDDDDPPPPPPPDDAAEDFPDAQDPVRQVLVVCVVVQLARTDIGGPVVCVVVVHDDDDQQRWHFYAHSVRHTDGITGRHDTDTGTLVPDWQVRVRNRNPDDNISVSVSVVVCVVVVVVVVVVVVVD

Solvent-accessible surface area (backbone atoms only — not comparable to full-atom values): 10328 Å² total; per-residue (Å²): 135,86,73,66,28,25,39,38,34,37,28,67,67,48,65,89,69,60,80,68,84,75,90,56,98,77,79,80,77,89,84,82,82,88,84,80,86,85,90,81,90,84,82,90,86,78,94,67,87,76,76,75,72,78,80,70,80,60,56,76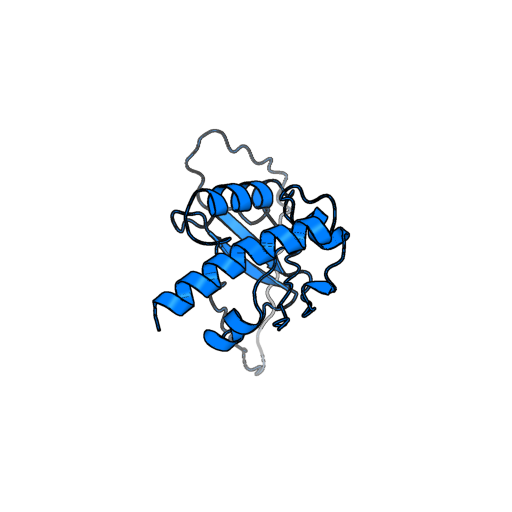,49,54,55,76,65,71,43,74,65,16,50,51,50,51,49,32,35,77,69,66,46,24,39,30,52,72,49,56,41,60,56,35,64,74,70,72,48,78,78,82,47,68,74,39,58,30,34,35,30,51,59,81,71,42,80,71,37,43,37,34,25,65,43,71,49,76,42,43,67,90,69,52,48,42,66,59,25,39,33,35,40,83,75,34,90,25,31,66,55,39,42,55,54,49,49,51,58,51,47,54,50,53,52,54,56,61,75,76,109